Protein AF-A0A8T1MMH9-F1 (afdb_monomer_lite)

Organism: Clonorchis sinensis (NCBI:txid79923)

Foldseek 3Di:
DDDDDDDDDPPPPPPPPPDLPACPPVCLVPPCNLVAADDLVVLLSYDPVRLLSLLVVLLVQLAPVRDDLSSLNVLVSSLVSDDPPDDVVSLVSLVSSLVSLLVNLVVLVVCCVVCVVPDDDDDPPVSSVSSNVSSVCSLVCSCPVVVVVVSVVVD

Sequence (155 aa):
MHLRLHNGIVETASTDSTYHVPLSSDSLENPDLLDQPPTLRWIAHLSRSELFAVLELVASKCTKKRWKSSMAVWILSLMMALEPPLHPDVHHLLRTIARQCRKLKKVGFLFSTHLIIYMKELDSDKKSSEDDLFFGLCPILVARNFGQLDLLESA

Secondary structure (DSSP, 8-state):
------------------------HHHHH-TTGGGSPPPHHHHHT--HHHHHHHHHHHHHH-STTT--THHHHHHHHHHHH-PSSPPHHHHHHHHHHHHHHHHHHHHHHHHHHHHHTT---SS-HHHHHHHHHHHHHHHHHHHHHSS-THHHHT-

InterPro domains:
  IPR035426 Gemin2/Brr1 [PF04938] (35-148)

pLDDT: mean 77.71, std 21.61, range [28.83, 97.88]

Radius of gyration: 23.0 Å; chains: 1; bounding box: 75×64×41 Å

Structure (mmCIF, N/CA/C/O backbone):
data_AF-A0A8T1MMH9-F1
#
_entry.id   AF-A0A8T1MMH9-F1
#
loop_
_atom_site.group_PDB
_atom_site.id
_atom_site.type_symbol
_atom_site.label_atom_id
_atom_site.label_alt_id
_atom_site.label_comp_id
_atom_site.label_asym_id
_atom_site.label_entity_id
_atom_site.label_seq_id
_atom_site.pdbx_PDB_ins_code
_atom_site.Cartn_x
_atom_site.Cartn_y
_atom_site.Cartn_z
_atom_site.occupancy
_atom_site.B_iso_or_equiv
_atom_site.auth_seq_id
_atom_site.auth_comp_id
_atom_site.auth_asym_id
_atom_site.auth_atom_id
_atom_site.pdbx_PDB_model_num
ATOM 1 N N . MET A 1 1 ? 53.055 51.511 -11.027 1.00 35.53 1 MET A N 1
ATOM 2 C CA . MET A 1 1 ? 52.001 52.529 -10.852 1.00 35.53 1 MET A CA 1
ATOM 3 C C . MET A 1 1 ? 50.692 51.897 -11.288 1.00 35.53 1 MET A C 1
ATOM 5 O O . MET A 1 1 ? 50.652 51.289 -12.347 1.00 35.53 1 MET A O 1
ATOM 9 N N . HIS A 1 2 ? 49.710 51.921 -10.391 1.00 37.28 2 HIS A N 1
ATOM 10 C CA . HIS A 1 2 ? 48.359 51.379 -10.535 1.00 37.28 2 HIS A CA 1
ATOM 11 C C . HIS A 1 2 ? 47.709 51.707 -11.887 1.00 37.28 2 HIS A C 1
ATOM 13 O O . HIS A 1 2 ? 47.852 52.834 -12.345 1.00 37.28 2 HIS A O 1
ATOM 19 N N . LEU A 1 3 ? 46.896 50.786 -12.419 1.00 28.83 3 LEU A N 1
ATOM 20 C CA . LEU A 1 3 ? 45.454 51.010 -12.600 1.00 28.83 3 LEU A CA 1
ATOM 21 C C . LEU A 1 3 ? 44.725 49.681 -12.865 1.00 28.83 3 LEU A C 1
ATOM 23 O O . LEU A 1 3 ? 45.049 48.925 -13.775 1.00 28.83 3 LEU A O 1
ATOM 27 N N . ARG A 1 4 ? 43.749 49.414 -11.992 1.00 34.34 4 ARG A N 1
ATOM 28 C CA . ARG A 1 4 ? 42.728 48.371 -12.116 1.00 34.34 4 ARG A CA 1
ATOM 29 C C . ARG A 1 4 ? 41.809 48.711 -13.289 1.00 34.34 4 ARG A C 1
ATOM 31 O O . ARG A 1 4 ? 41.357 49.849 -13.369 1.00 34.34 4 ARG A O 1
ATOM 38 N N . LEU A 1 5 ? 41.413 47.705 -14.062 1.00 37.59 5 LEU A N 1
ATOM 39 C CA . LEU A 1 5 ? 40.108 47.679 -14.719 1.00 37.59 5 LEU A CA 1
ATOM 40 C C . LEU A 1 5 ? 39.419 46.372 -14.333 1.00 37.59 5 LEU A C 1
ATOM 42 O O . LEU A 1 5 ? 39.929 45.277 -14.550 1.00 37.59 5 LEU A O 1
ATOM 46 N N . HIS A 1 6 ? 38.301 46.542 -13.643 1.00 39.94 6 HIS A N 1
ATOM 47 C CA . HIS A 1 6 ? 37.465 45.509 -13.066 1.00 39.94 6 HIS A CA 1
ATOM 48 C C . HIS A 1 6 ? 36.359 45.223 -14.084 1.00 39.94 6 HIS A C 1
ATOM 50 O O . HIS A 1 6 ? 35.361 45.934 -14.106 1.00 39.94 6 HIS A O 1
ATOM 56 N N . ASN A 1 7 ? 36.539 44.217 -14.941 1.00 38.34 7 ASN A N 1
ATOM 57 C CA . ASN A 1 7 ? 35.447 43.710 -15.766 1.00 38.34 7 ASN A CA 1
ATOM 58 C C . ASN A 1 7 ? 34.914 42.439 -15.121 1.00 38.34 7 ASN A C 1
ATOM 60 O O . ASN A 1 7 ? 35.480 41.357 -15.256 1.00 38.34 7 ASN A O 1
ATOM 64 N N . GLY A 1 8 ? 33.826 42.618 -14.377 1.00 41.28 8 GLY A N 1
ATOM 65 C CA . GLY A 1 8 ? 32.949 41.528 -14.010 1.00 41.28 8 GLY A CA 1
ATOM 66 C C . GLY A 1 8 ? 32.199 41.053 -15.246 1.00 41.28 8 GLY A C 1
ATOM 67 O O . GLY A 1 8 ? 31.483 41.830 -15.866 1.00 41.28 8 GLY A O 1
ATOM 68 N N . ILE A 1 9 ? 32.344 39.772 -15.554 1.00 31.62 9 ILE A N 1
ATOM 69 C CA . ILE A 1 9 ? 31.265 38.948 -16.084 1.00 31.62 9 ILE A CA 1
ATOM 70 C C . ILE A 1 9 ? 31.343 37.661 -15.269 1.00 31.62 9 ILE A C 1
ATOM 72 O O . ILE A 1 9 ? 32.311 36.910 -15.351 1.00 31.62 9 ILE A O 1
ATOM 76 N N . VAL A 1 10 ? 30.353 37.478 -14.398 1.00 35.09 10 VAL A N 1
ATOM 77 C CA . VAL A 1 10 ? 30.079 36.200 -13.749 1.00 35.09 10 VAL A CA 1
ATOM 78 C C . VAL A 1 10 ? 29.604 35.282 -14.861 1.00 35.09 10 VAL A C 1
ATOM 80 O O . VAL A 1 10 ? 28.484 35.416 -15.350 1.00 35.09 10 VAL A O 1
ATOM 83 N N . GLU A 1 11 ? 30.482 34.397 -15.309 1.00 28.97 11 GLU A N 1
ATOM 84 C CA . GLU A 1 11 ? 30.109 33.316 -16.203 1.00 28.97 11 GLU A CA 1
ATOM 85 C C . GLU A 1 11 ? 29.322 32.306 -15.362 1.00 28.97 11 GLU A C 1
ATOM 87 O O . GLU A 1 11 ? 29.872 31.493 -14.619 1.00 28.97 11 GLU A O 1
ATOM 92 N N . THR A 1 12 ? 27.994 32.434 -15.391 1.00 35.19 12 THR A N 1
A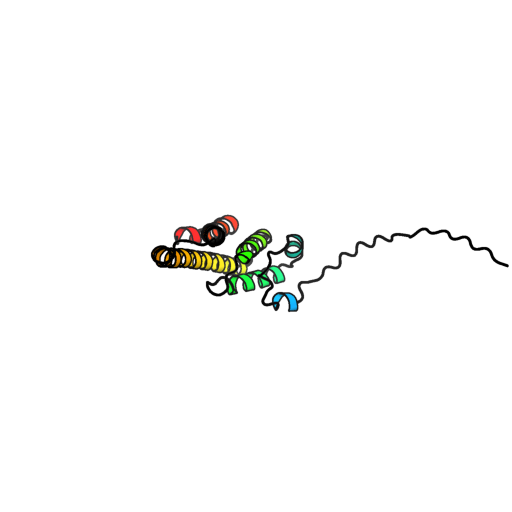TOM 93 C CA . THR A 1 12 ? 27.079 31.435 -14.846 1.00 35.19 12 THR A CA 1
ATOM 94 C C . THR A 1 12 ? 27.191 30.183 -15.704 1.00 35.19 12 THR A C 1
ATOM 96 O O . THR A 1 12 ? 26.431 29.994 -16.655 1.00 35.19 12 THR A O 1
ATOM 99 N N . ALA A 1 13 ? 28.159 29.330 -15.378 1.00 32.25 13 ALA A N 1
ATOM 100 C CA . ALA A 1 13 ? 28.181 27.955 -15.836 1.00 32.25 13 ALA A CA 1
ATOM 101 C C . ALA A 1 13 ? 26.970 27.243 -15.217 1.00 32.25 13 ALA A C 1
ATOM 103 O O . ALA A 1 13 ? 26.986 26.810 -14.067 1.00 32.25 13 ALA A O 1
ATOM 104 N N . SER A 1 14 ? 25.884 27.193 -15.986 1.00 42.47 14 SER A N 1
ATOM 105 C CA . SER A 1 14 ? 24.764 26.291 -15.761 1.00 42.47 14 SER A CA 1
ATOM 106 C C . SER A 1 14 ? 25.262 24.872 -16.024 1.00 42.47 14 SER A C 1
ATOM 108 O O . SER A 1 14 ? 25.227 24.372 -17.145 1.00 42.47 14 SER A O 1
ATOM 110 N N . THR A 1 15 ? 25.804 24.240 -14.989 1.00 37.88 15 THR A N 1
ATOM 111 C CA . THR A 1 15 ? 25.972 22.793 -14.938 1.00 37.88 15 THR A CA 1
ATOM 112 C C . THR A 1 15 ? 24.751 22.223 -14.231 1.00 37.88 15 THR A C 1
ATOM 114 O O . THR A 1 15 ? 24.705 22.081 -13.010 1.00 37.88 15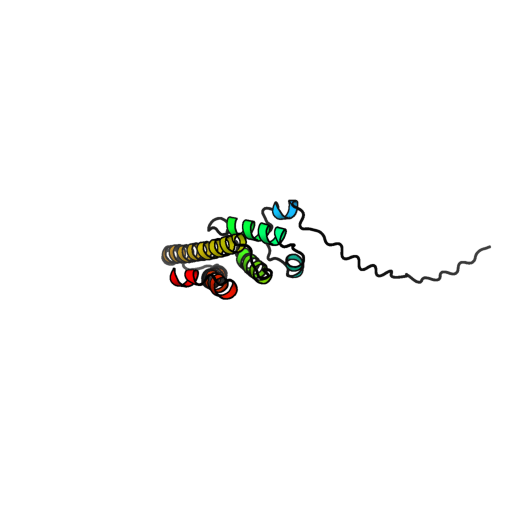 THR A O 1
ATOM 117 N N . ASP A 1 16 ? 23.724 21.925 -15.027 1.00 41.12 16 ASP A N 1
ATOM 118 C CA . ASP A 1 16 ? 22.637 21.022 -14.656 1.00 41.12 16 ASP A CA 1
ATOM 119 C C . ASP A 1 16 ? 23.221 19.616 -14.459 1.00 41.12 16 ASP A C 1
ATOM 121 O O . ASP A 1 16 ? 23.219 18.764 -15.342 1.00 41.12 16 ASP A O 1
ATOM 125 N N . SER A 1 17 ? 23.833 19.410 -13.297 1.00 35.88 17 SER A N 1
ATOM 126 C CA . SER A 1 17 ? 24.200 18.095 -12.799 1.00 35.88 17 SER A CA 1
ATOM 127 C C . SER A 1 17 ? 23.168 17.727 -11.749 1.00 35.88 17 SER A C 1
ATOM 129 O O . SER A 1 17 ? 23.387 17.878 -10.545 1.00 35.88 17 SER A O 1
ATOM 131 N N . THR A 1 18 ? 22.005 17.285 -12.223 1.00 42.62 18 THR A N 1
ATOM 132 C CA . THR A 1 18 ? 20.994 16.623 -11.400 1.00 42.62 18 THR A CA 1
ATOM 133 C C . THR A 1 18 ? 21.581 15.294 -10.923 1.00 42.62 18 THR A C 1
ATOM 135 O O . THR A 1 18 ? 21.417 14.250 -11.547 1.00 42.62 18 THR A O 1
ATOM 138 N N . TYR A 1 19 ? 22.340 15.344 -9.829 1.00 41.53 19 TYR A N 1
ATOM 139 C CA . TYR A 1 19 ? 22.790 14.152 -9.130 1.00 41.53 19 TYR A CA 1
ATOM 140 C C . TYR A 1 19 ? 21.546 13.418 -8.624 1.00 41.53 19 TYR A C 1
ATOM 142 O O . TYR A 1 19 ? 20.839 13.898 -7.736 1.00 41.53 19 TYR A O 1
ATOM 150 N N . HIS A 1 20 ? 21.260 12.266 -9.232 1.00 52.31 20 HIS A N 1
ATOM 151 C CA . HIS A 1 20 ? 20.405 11.243 -8.642 1.00 52.31 20 HIS A CA 1
ATOM 152 C C . HIS A 1 20 ? 21.011 10.921 -7.276 1.00 52.31 20 HIS A C 1
ATOM 154 O O . HIS A 1 20 ? 22.170 10.518 -7.199 1.00 52.31 20 HIS A O 1
ATOM 160 N N . VAL A 1 21 ? 20.278 11.203 -6.201 1.00 56.16 21 VAL A N 1
ATOM 161 C CA . VAL A 1 21 ? 20.598 10.665 -4.880 1.00 56.16 21 VAL A CA 1
ATOM 162 C C . VAL A 1 21 ? 19.762 9.395 -4.788 1.00 56.16 21 VAL A C 1
ATOM 164 O O . VAL A 1 21 ? 18.540 9.516 -4.653 1.00 56.16 21 VAL A O 1
ATOM 167 N N . PRO A 1 22 ? 20.369 8.201 -4.927 1.00 58.53 22 PRO A N 1
ATOM 168 C CA . PRO A 1 22 ? 19.662 6.948 -4.719 1.00 58.53 22 PRO A CA 1
ATOM 169 C C . PRO A 1 22 ? 19.011 6.963 -3.344 1.00 58.53 22 PRO A C 1
ATOM 171 O O . PRO A 1 22 ? 19.507 7.634 -2.429 1.00 58.53 22 PRO A O 1
ATOM 174 N N . LEU A 1 23 ? 17.917 6.226 -3.174 1.00 64.56 23 LEU A N 1
ATOM 175 C CA . LEU A 1 23 ? 17.364 6.018 -1.851 1.00 64.56 23 LEU A CA 1
ATOM 176 C C . LEU A 1 23 ? 18.433 5.283 -1.034 1.00 64.56 23 LEU A C 1
ATOM 178 O O . LEU A 1 23 ? 18.630 4.081 -1.196 1.00 64.56 23 LEU A O 1
ATOM 182 N N . SER A 1 24 ? 19.171 6.016 -0.193 1.00 63.12 24 SER A N 1
ATOM 183 C CA . SER A 1 24 ? 20.130 5.386 0.713 1.00 63.12 24 SER A CA 1
ATOM 184 C C . SER A 1 24 ? 19.362 4.374 1.554 1.00 63.12 24 SER A C 1
ATOM 186 O O . SER A 1 24 ? 18.242 4.669 1.987 1.00 63.12 24 SER A O 1
ATOM 188 N N . SER A 1 25 ? 19.955 3.210 1.814 1.00 58.84 25 SER A N 1
ATOM 189 C CA . SER A 1 25 ? 19.395 2.209 2.727 1.00 58.84 25 SER A CA 1
ATOM 190 C C . SER A 1 25 ? 18.941 2.849 4.049 1.00 58.84 25 SER A C 1
ATOM 192 O O . SER A 1 25 ? 17.864 2.530 4.549 1.00 58.84 25 SER A O 1
ATOM 194 N N . ASP A 1 26 ? 19.668 3.871 4.518 1.00 60.25 26 ASP A N 1
ATOM 195 C CA . ASP A 1 26 ? 19.352 4.664 5.715 1.00 60.25 26 ASP A CA 1
ATOM 196 C C . ASP A 1 26 ? 17.966 5.340 5.668 1.00 60.25 26 ASP A C 1
ATOM 198 O O . ASP A 1 26 ? 17.319 5.544 6.694 1.00 60.25 26 ASP A O 1
ATOM 202 N N . SER A 1 27 ? 17.482 5.705 4.476 1.00 68.94 27 SER A N 1
ATOM 203 C CA . SER A 1 27 ? 16.165 6.332 4.297 1.00 68.94 27 SER A CA 1
ATOM 204 C C . SER A 1 27 ? 15.023 5.328 4.421 1.00 68.94 27 SER A C 1
ATOM 206 O O . SER A 1 27 ? 13.945 5.694 4.885 1.00 68.94 27 SER A O 1
ATOM 208 N N . LEU A 1 28 ? 15.249 4.069 4.032 1.00 66.19 28 LEU A N 1
ATOM 209 C CA . LEU A 1 28 ? 14.283 2.983 4.221 1.00 66.19 28 LEU A CA 1
ATOM 210 C C . LEU A 1 28 ? 14.263 2.501 5.682 1.00 66.19 28 LEU A C 1
ATOM 212 O O . LEU A 1 28 ? 13.229 2.055 6.178 1.00 66.19 28 LEU A O 1
ATOM 216 N N . GLU A 1 29 ? 15.393 2.635 6.379 1.00 66.75 29 GLU A N 1
ATOM 217 C CA . GLU A 1 29 ? 15.518 2.372 7.815 1.00 66.75 29 GLU A CA 1
ATOM 218 C C . GLU A 1 29 ? 14.920 3.481 8.690 1.00 66.75 29 GLU A C 1
ATOM 220 O O . GLU A 1 29 ? 14.671 3.255 9.877 1.00 66.75 29 GLU A O 1
ATOM 225 N N . ASN A 1 30 ? 14.626 4.656 8.117 1.00 77.88 30 ASN A N 1
ATOM 226 C CA . ASN A 1 30 ? 13.980 5.740 8.843 1.00 77.88 30 ASN A CA 1
ATOM 227 C C . ASN A 1 30 ? 12.579 5.297 9.325 1.00 77.88 30 ASN A C 1
ATOM 229 O O . ASN A 1 30 ? 11.668 5.114 8.506 1.00 77.88 30 ASN A O 1
ATOM 233 N N . PRO A 1 31 ? 12.361 5.160 10.648 1.00 70.75 31 PRO A N 1
ATOM 234 C CA . PRO A 1 31 ? 11.102 4.660 11.199 1.00 70.75 31 PRO A CA 1
ATOM 235 C C . PRO A 1 31 ? 9.900 5.560 10.884 1.00 70.75 31 PRO A C 1
ATOM 237 O O . PRO A 1 31 ? 8.760 5.081 10.947 1.00 70.75 31 PRO A O 1
ATOM 240 N N . ASP A 1 32 ? 10.168 6.814 10.519 1.00 84.44 32 ASP A N 1
ATOM 241 C CA . ASP A 1 32 ? 9.189 7.875 10.317 1.00 84.44 32 ASP A CA 1
ATOM 242 C C . ASP A 1 32 ? 9.039 8.268 8.837 1.00 84.44 32 ASP A C 1
ATOM 244 O O . ASP A 1 32 ? 8.368 9.249 8.523 1.00 84.44 32 ASP A O 1
ATOM 248 N N . LEU A 1 33 ? 9.604 7.494 7.896 1.00 88.94 33 LEU A N 1
ATOM 249 C CA . LEU A 1 33 ? 9.468 7.757 6.452 1.00 88.94 33 LEU A CA 1
ATOM 250 C C . LEU A 1 33 ? 8.000 7.949 6.030 1.00 88.94 33 LEU A C 1
ATOM 252 O O . LEU A 1 33 ? 7.686 8.791 5.194 1.00 88.94 33 LEU A O 1
ATOM 256 N N . LEU A 1 34 ? 7.091 7.180 6.634 1.00 92.12 34 LEU A N 1
ATOM 257 C CA . LEU A 1 34 ? 5.669 7.193 6.293 1.00 92.12 34 LEU A CA 1
ATOM 258 C C . LEU A 1 34 ? 4.876 8.317 6.977 1.00 92.12 34 LEU A C 1
ATOM 260 O O . LEU A 1 34 ? 3.659 8.387 6.799 1.00 92.12 34 LEU A O 1
ATOM 264 N N . ASP A 1 35 ? 5.513 9.185 7.759 1.00 90.88 35 ASP A N 1
ATOM 265 C CA . ASP A 1 35 ? 4.829 10.192 8.585 1.00 90.88 35 ASP A CA 1
ATOM 266 C C . ASP A 1 35 ? 4.410 11.411 7.773 1.00 90.88 35 ASP A C 1
ATOM 268 O O . ASP A 1 35 ? 3.435 12.085 8.109 1.00 90.88 35 ASP A O 1
ATOM 272 N N . GLN A 1 36 ? 5.105 11.651 6.664 1.00 89.94 36 GLN A N 1
ATOM 273 C CA . GLN A 1 36 ? 4.798 12.705 5.710 1.00 89.94 36 GLN A CA 1
ATOM 274 C C . GLN A 1 36 ? 4.467 12.099 4.348 1.00 89.94 36 GLN A C 1
ATOM 276 O O . GLN A 1 36 ? 5.037 11.070 3.992 1.00 89.94 36 GLN A O 1
ATOM 281 N N . PRO A 1 37 ? 3.530 12.687 3.586 1.00 89.62 37 PRO A N 1
ATOM 282 C CA . PRO A 1 37 ? 3.218 12.203 2.249 1.00 89.62 37 PRO A CA 1
ATOM 283 C C . PRO A 1 37 ? 4.442 12.330 1.327 1.00 89.62 37 PRO A C 1
ATOM 285 O O . PRO A 1 37 ? 5.204 13.295 1.446 1.00 89.62 37 PRO A O 1
ATOM 288 N N . PRO A 1 38 ? 4.626 11.397 0.379 1.00 92.38 38 PRO A N 1
ATOM 289 C CA . PRO A 1 38 ? 5.717 11.493 -0.572 1.00 92.38 38 PRO A CA 1
ATOM 290 C C . PRO A 1 38 ? 5.476 12.637 -1.556 1.00 92.38 38 PRO A C 1
ATOM 292 O O . PRO A 1 38 ? 4.339 12.957 -1.908 1.00 92.38 38 PRO A O 1
ATOM 295 N N . THR A 1 39 ? 6.559 13.210 -2.075 1.00 90.06 39 THR A N 1
ATOM 296 C CA . THR A 1 39 ? 6.466 14.096 -3.240 1.00 90.06 39 THR A CA 1
ATOM 297 C C . THR A 1 39 ? 6.490 13.275 -4.527 1.00 90.06 39 THR A C 1
ATOM 299 O O . THR A 1 39 ? 7.166 12.247 -4.605 1.00 90.06 39 THR A O 1
ATOM 302 N N . LEU A 1 40 ? 5.813 13.759 -5.574 1.00 86.12 40 LEU A N 1
ATOM 303 C CA . LEU A 1 40 ? 5.874 13.130 -6.901 1.00 86.12 40 LEU A CA 1
ATOM 304 C C . LEU A 1 40 ? 7.306 13.066 -7.432 1.00 86.12 40 LEU A C 1
ATOM 306 O O . LEU A 1 40 ? 7.693 12.062 -8.019 1.00 86.12 40 LEU A O 1
ATOM 310 N N . ARG A 1 41 ? 8.107 14.113 -7.177 1.00 88.19 41 ARG A N 1
ATOM 311 C CA . ARG A 1 41 ? 9.526 14.130 -7.543 1.00 88.19 41 ARG A CA 1
ATOM 312 C C . ARG A 1 41 ? 10.247 12.941 -6.922 1.00 88.19 41 ARG A C 1
ATOM 314 O O . ARG A 1 41 ? 10.937 12.237 -7.638 1.00 88.19 41 ARG A O 1
ATOM 321 N N . TRP A 1 42 ? 10.078 12.706 -5.625 1.00 88.94 42 TRP A N 1
ATOM 322 C CA . TRP A 1 42 ? 10.752 11.606 -4.941 1.00 88.94 42 TRP A CA 1
ATOM 323 C C . TRP A 1 42 ? 10.314 10.239 -5.484 1.00 88.94 42 TRP A C 1
ATOM 325 O O . TRP A 1 42 ? 11.164 9.433 -5.843 1.00 88.94 42 TRP A O 1
ATOM 335 N N . ILE A 1 43 ? 9.004 10.020 -5.653 1.00 91.62 43 ILE A N 1
ATOM 336 C CA . ILE A 1 43 ? 8.457 8.765 -6.200 1.00 91.62 43 ILE A CA 1
ATOM 337 C C . ILE A 1 43 ? 8.985 8.490 -7.612 1.00 91.62 43 ILE A C 1
ATOM 339 O O . ILE A 1 43 ? 9.381 7.368 -7.905 1.00 91.62 43 ILE A O 1
ATOM 343 N N . ALA A 1 44 ? 9.039 9.513 -8.469 1.00 88.69 44 ALA A N 1
ATOM 344 C CA . ALA A 1 44 ? 9.491 9.385 -9.854 1.00 88.69 44 ALA A CA 1
ATOM 345 C C . ALA A 1 44 ? 10.982 9.032 -9.998 1.00 88.69 44 ALA A C 1
ATOM 347 O O . ALA A 1 44 ? 11.397 8.605 -11.070 1.00 88.69 44 ALA A O 1
ATOM 348 N N . HIS A 1 45 ? 11.791 9.225 -8.951 1.00 89.56 45 HIS A N 1
ATOM 349 C CA . HIS A 1 45 ? 13.218 8.881 -8.970 1.00 89.56 45 HIS A CA 1
ATOM 350 C C . HIS A 1 45 ? 13.514 7.491 -8.396 1.00 89.56 45 HIS A C 1
ATOM 352 O O . HIS A 1 45 ? 14.665 7.054 -8.471 1.00 89.56 45 HIS A O 1
ATOM 358 N N . LEU A 1 46 ? 12.511 6.799 -7.842 1.00 89.81 46 LEU A N 1
ATOM 359 C CA . LEU A 1 46 ? 12.693 5.451 -7.319 1.00 89.81 46 LEU A CA 1
ATOM 360 C C . LEU A 1 46 ? 12.908 4.450 -8.454 1.00 89.81 46 LEU A C 1
ATOM 362 O O . LEU A 1 46 ? 12.121 4.350 -9.395 1.00 89.81 46 LEU A O 1
ATOM 366 N N . SER A 1 47 ? 13.941 3.634 -8.310 1.00 91.38 47 SER A N 1
ATOM 367 C CA . SER A 1 47 ? 14.092 2.395 -9.059 1.00 91.38 47 SER A CA 1
ATOM 368 C C . SER A 1 47 ? 12.987 1.398 -8.701 1.00 91.38 47 SER A C 1
ATOM 370 O O . SER A 1 47 ? 12.343 1.471 -7.652 1.00 91.38 47 SER A O 1
ATOM 372 N N . ARG A 1 48 ? 12.810 0.381 -9.549 1.00 90.44 48 ARG A N 1
ATOM 373 C CA . ARG A 1 48 ? 11.841 -0.697 -9.306 1.00 90.44 48 ARG A CA 1
ATOM 374 C C . ARG A 1 48 ? 12.086 -1.431 -7.979 1.00 90.44 48 ARG A C 1
ATOM 376 O O . ARG A 1 48 ? 11.122 -1.790 -7.308 1.00 90.44 48 ARG A O 1
ATOM 383 N N . SER A 1 49 ? 13.346 -1.655 -7.600 1.00 90.88 49 SER A N 1
ATOM 384 C CA . SER A 1 49 ? 13.710 -2.306 -6.333 1.00 90.88 49 SER A CA 1
ATOM 385 C C . SER A 1 49 ? 13.396 -1.436 -5.121 1.00 90.88 49 SER A C 1
ATOM 387 O O . SER A 1 49 ? 12.876 -1.942 -4.132 1.00 90.88 49 SER A O 1
ATOM 389 N N . GLU A 1 50 ? 13.654 -0.130 -5.202 1.00 92.69 50 GLU A N 1
ATOM 390 C CA . GLU A 1 50 ? 13.313 0.802 -4.121 1.00 92.69 50 GLU A CA 1
ATOM 391 C C . GLU A 1 50 ? 11.793 0.934 -3.988 1.00 92.69 50 GLU A C 1
ATOM 393 O O . GLU A 1 50 ? 11.260 0.869 -2.884 1.00 92.69 50 GLU A O 1
ATOM 398 N N . LEU A 1 51 ? 11.073 1.024 -5.111 1.00 93.31 51 LEU A N 1
ATOM 399 C CA . LEU A 1 51 ? 9.612 1.050 -5.131 1.00 93.31 51 LEU A CA 1
ATOM 400 C C . LEU A 1 51 ? 9.016 -0.206 -4.479 1.00 93.31 51 LEU A C 1
ATOM 402 O O . LEU A 1 51 ? 8.074 -0.107 -3.692 1.00 93.31 51 LEU A O 1
ATOM 406 N N . PHE A 1 52 ? 9.588 -1.378 -4.769 1.00 94.12 52 PHE A N 1
ATOM 407 C CA . PHE A 1 52 ? 9.210 -2.637 -4.131 1.00 94.12 52 PHE A CA 1
ATOM 408 C C . PHE A 1 52 ? 9.463 -2.609 -2.618 1.00 94.12 52 PHE A C 1
ATOM 410 O O . PHE A 1 52 ? 8.545 -2.889 -1.850 1.00 94.12 52 PHE A O 1
ATOM 417 N N . ALA A 1 53 ? 10.652 -2.189 -2.183 1.00 93.75 53 ALA A N 1
ATOM 418 C CA . ALA A 1 53 ? 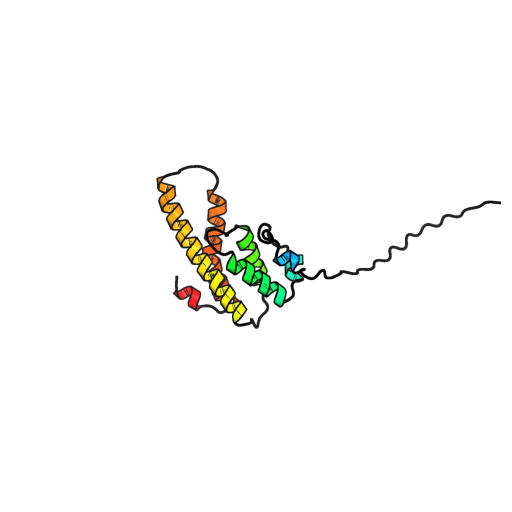11.013 -2.129 -0.768 1.00 93.75 53 ALA A CA 1
ATOM 419 C C . ALA A 1 53 ? 10.116 -1.162 0.031 1.00 93.75 53 ALA A C 1
ATOM 421 O O . ALA A 1 53 ? 9.691 -1.456 1.151 1.00 93.75 53 ALA A O 1
ATOM 422 N N . VAL A 1 54 ? 9.753 -0.019 -0.559 1.00 94.81 54 VAL A N 1
ATOM 423 C CA . VAL A 1 54 ? 8.805 0.925 0.053 1.00 94.81 54 VAL A CA 1
ATOM 424 C C . VAL A 1 54 ? 7.397 0.320 0.105 1.00 94.81 54 VAL A C 1
ATOM 426 O O . VAL A 1 54 ? 6.694 0.483 1.105 1.00 94.81 54 VAL A O 1
ATOM 429 N N . LEU A 1 55 ? 6.977 -0.422 -0.924 1.00 95.81 55 LEU A N 1
ATOM 430 C CA . LEU A 1 55 ? 5.692 -1.123 -0.925 1.00 95.81 55 LEU A CA 1
ATOM 431 C C . LEU A 1 55 ? 5.633 -2.216 0.157 1.00 95.81 55 LEU A C 1
ATOM 433 O O . LEU A 1 55 ? 4.613 -2.337 0.841 1.00 95.81 55 LEU A O 1
ATOM 437 N N . GLU A 1 56 ? 6.718 -2.963 0.367 1.00 95.75 56 GLU A N 1
ATOM 438 C CA . GLU A 1 56 ? 6.861 -3.923 1.470 1.00 95.75 56 GLU A CA 1
ATOM 439 C C . GLU A 1 56 ? 6.768 -3.237 2.834 1.00 95.75 56 GLU A C 1
ATOM 441 O O . GLU A 1 56 ? 6.010 -3.675 3.709 1.00 95.75 56 GLU A O 1
ATOM 446 N N . LEU A 1 57 ? 7.481 -2.120 3.006 1.00 94.69 57 LEU A N 1
ATOM 447 C CA . LEU A 1 57 ? 7.427 -1.325 4.227 1.00 94.69 57 LEU A CA 1
ATOM 448 C C . LEU A 1 57 ? 5.989 -0.879 4.515 1.00 94.69 57 LEU A C 1
ATOM 450 O O . LEU A 1 57 ? 5.479 -1.115 5.613 1.00 94.69 57 LEU A O 1
ATOM 454 N N . VAL A 1 58 ? 5.303 -0.301 3.530 1.00 95.06 58 VAL A N 1
ATOM 455 C CA . VAL A 1 58 ? 3.906 0.133 3.654 1.00 95.06 58 VAL A CA 1
ATOM 456 C C . VAL A 1 58 ? 2.983 -1.040 3.989 1.00 95.06 58 VAL A C 1
ATOM 458 O O . VAL A 1 58 ? 2.163 -0.924 4.905 1.00 95.06 58 VAL A O 1
ATOM 461 N N . ALA A 1 59 ? 3.139 -2.190 3.327 1.00 95.50 59 ALA A N 1
ATOM 462 C CA . ALA A 1 59 ? 2.365 -3.392 3.627 1.00 95.50 59 ALA A CA 1
ATOM 463 C C . ALA A 1 59 ? 2.570 -3.858 5.080 1.00 95.50 59 ALA A C 1
ATOM 465 O O . ALA A 1 59 ? 1.593 -4.170 5.765 1.00 95.50 59 ALA A O 1
ATOM 466 N N . SER A 1 60 ? 3.808 -3.823 5.588 1.00 94.50 60 SER A N 1
ATOM 467 C CA . SER A 1 60 ? 4.135 -4.204 6.971 1.00 94.50 60 SER A CA 1
ATOM 468 C C . SER A 1 60 ? 3.507 -3.274 8.020 1.00 94.50 60 SER A C 1
ATOM 470 O O . SER A 1 60 ? 3.156 -3.706 9.121 1.00 94.50 60 SER A O 1
ATOM 472 N N . LYS A 1 61 ? 3.339 -1.986 7.690 1.00 94.25 61 LYS A N 1
ATOM 473 C CA . LYS A 1 61 ? 2.758 -0.976 8.587 1.00 94.25 61 LYS A CA 1
ATOM 474 C C . LYS A 1 61 ? 1.244 -0.837 8.429 1.00 94.25 61 LYS A C 1
ATOM 476 O O . LYS A 1 61 ? 0.623 -0.197 9.276 1.00 94.25 61 LYS A O 1
ATOM 481 N N . CYS A 1 62 ? 0.635 -1.461 7.417 1.00 94.25 62 CYS A N 1
ATOM 482 C CA . CYS A 1 62 ? -0.809 -1.440 7.166 1.00 94.25 62 CYS A CA 1
ATOM 483 C C . CYS A 1 62 ? -1.560 -2.306 8.196 1.00 94.25 62 CYS A C 1
ATOM 485 O O . CYS A 1 62 ? -2.095 -3.374 7.909 1.00 94.25 62 CYS A O 1
ATOM 487 N N . THR A 1 63 ? -1.547 -1.866 9.452 1.00 93.50 63 THR A N 1
ATOM 488 C CA . THR A 1 63 ? -2.158 -2.538 10.600 1.00 93.50 63 THR A CA 1
ATOM 489 C C . THR A 1 63 ? -2.752 -1.498 11.535 1.00 93.50 63 THR A C 1
ATOM 491 O O . THR A 1 63 ? -2.302 -0.355 11.569 1.00 93.50 63 THR A O 1
ATOM 494 N N . LYS A 1 64 ? -3.718 -1.896 12.368 1.00 89.38 64 LYS A N 1
ATOM 495 C CA . LYS A 1 64 ? -4.426 -0.957 13.253 1.00 89.38 64 LYS A CA 1
ATOM 496 C C . LYS A 1 64 ? -3.482 -0.134 14.136 1.00 89.38 64 LYS A C 1
ATOM 498 O O . LYS A 1 64 ? -3.717 1.040 14.367 1.00 89.38 64 LYS A O 1
ATOM 503 N N . LYS A 1 65 ? -2.417 -0.763 14.640 1.00 90.19 65 LYS A N 1
ATOM 504 C CA . LYS A 1 65 ? -1.475 -0.136 15.580 1.00 90.19 65 LYS A CA 1
ATOM 505 C C . LYS A 1 65 ? -0.478 0.811 14.911 1.00 90.19 65 LYS A C 1
ATOM 507 O O . LYS A 1 65 ? 0.189 1.561 15.613 1.00 90.19 65 LYS A O 1
ATOM 512 N N . ARG A 1 66 ? -0.290 0.706 13.594 1.00 92.19 66 ARG A N 1
ATOM 513 C CA . ARG A 1 66 ? 0.781 1.403 12.864 1.00 92.19 66 ARG A CA 1
ATOM 514 C C . ARG A 1 66 ? 0.263 2.273 11.722 1.00 92.19 66 ARG A C 1
ATOM 516 O O . ARG A 1 66 ? 1.065 2.995 11.143 1.00 92.19 66 ARG A O 1
ATOM 523 N N . TRP A 1 67 ? -1.038 2.216 11.433 1.00 92.88 67 TRP A N 1
ATOM 524 C CA . TRP A 1 67 ? -1.679 3.050 10.427 1.00 92.88 67 TRP A CA 1
ATOM 525 C C . TRP A 1 67 ? -1.519 4.537 10.756 1.00 92.88 67 TRP A C 1
ATOM 527 O O . TRP A 1 67 ? -1.737 4.960 11.893 1.00 92.88 67 TRP A O 1
ATOM 537 N N . LYS A 1 68 ? -1.169 5.320 9.736 1.00 91.69 68 LYS A N 1
ATOM 538 C CA . LYS A 1 68 ? -1.133 6.786 9.742 1.00 91.69 68 LYS A CA 1
ATOM 539 C C . LYS A 1 68 ? -1.856 7.254 8.479 1.00 91.69 68 LYS A C 1
ATOM 541 O O . LYS A 1 68 ? -1.644 6.657 7.430 1.00 91.69 68 LYS A O 1
ATOM 546 N N . SER A 1 69 ? -2.662 8.314 8.532 1.00 91.25 69 SER A N 1
ATOM 547 C CA . SER A 1 69 ? -3.448 8.748 7.357 1.00 91.25 69 SER A CA 1
ATOM 548 C C . SER A 1 69 ? -2.579 9.147 6.150 1.00 91.25 69 SER A C 1
ATOM 550 O O . SER A 1 69 ? -2.980 8.977 5.003 1.00 91.25 69 SER A O 1
ATOM 552 N N . SER A 1 70 ? -1.333 9.582 6.376 1.00 93.12 70 SER A N 1
ATOM 553 C CA . SER A 1 70 ? -0.325 9.784 5.319 1.00 93.12 70 SER A CA 1
ATOM 554 C C . SER A 1 70 ? -0.065 8.520 4.487 1.00 93.12 70 SER A C 1
ATOM 556 O O . SER A 1 70 ? 0.268 8.621 3.306 1.00 93.12 70 SER A O 1
ATOM 558 N N . MET A 1 71 ? -0.263 7.324 5.057 1.00 94.94 71 MET A N 1
ATOM 559 C CA . MET A 1 71 ? -0.091 6.050 4.355 1.00 94.94 71 MET A CA 1
ATOM 560 C C . MET A 1 71 ? -1.062 5.882 3.188 1.00 94.94 71 MET A C 1
ATOM 562 O O . MET A 1 71 ? -0.701 5.231 2.212 1.00 94.94 71 MET A O 1
ATOM 566 N N . ALA A 1 72 ? -2.260 6.472 3.239 1.00 95.56 72 ALA A N 1
ATOM 567 C CA . ALA A 1 72 ? -3.178 6.452 2.101 1.00 95.56 72 ALA A CA 1
ATOM 568 C C . ALA A 1 72 ? -2.540 7.126 0.873 1.00 95.56 72 ALA A C 1
ATOM 570 O O . ALA A 1 72 ? -2.560 6.571 -0.227 1.00 95.56 72 ALA A O 1
ATOM 571 N N . VAL A 1 73 ? -1.889 8.277 1.078 1.00 95.06 73 VAL A N 1
ATOM 572 C CA . VAL A 1 73 ? -1.181 9.018 0.022 1.00 95.06 73 VAL A CA 1
ATOM 573 C C . VAL A 1 73 ? 0.034 8.238 -0.476 1.00 95.06 73 VAL A C 1
ATOM 575 O O . VAL A 1 73 ? 0.257 8.171 -1.684 1.00 95.06 73 VAL A O 1
ATOM 578 N N . TRP A 1 74 ? 0.779 7.592 0.426 1.00 96.31 74 TRP A N 1
ATOM 579 C CA . TRP A 1 74 ? 1.862 6.679 0.053 1.00 96.31 74 TRP A CA 1
ATOM 580 C C . TRP A 1 74 ? 1.371 5.550 -0.847 1.00 96.31 74 TRP A C 1
ATOM 582 O O . TRP A 1 74 ? 1.896 5.373 -1.941 1.00 96.31 74 TRP A O 1
ATOM 592 N N . ILE A 1 75 ? 0.335 4.820 -0.431 1.00 96.81 75 ILE A N 1
ATOM 593 C CA . ILE A 1 75 ? -0.207 3.689 -1.191 1.00 96.81 75 ILE A CA 1
ATOM 594 C C . ILE A 1 75 ? -0.679 4.146 -2.576 1.00 96.81 75 ILE A C 1
ATOM 596 O O . ILE A 1 75 ? -0.348 3.503 -3.568 1.00 96.81 75 ILE A O 1
ATOM 600 N N . LEU A 1 76 ? -1.407 5.264 -2.667 1.00 96.25 76 LEU A N 1
ATOM 601 C CA . LEU A 1 76 ? -1.851 5.821 -3.951 1.00 96.25 76 LEU A CA 1
ATOM 602 C C . LEU A 1 76 ? -0.673 6.208 -4.848 1.00 96.25 76 LEU A C 1
ATOM 604 O O . LEU A 1 76 ? -0.657 5.839 -6.018 1.00 96.25 76 LEU A O 1
ATOM 608 N N . SER A 1 77 ? 0.325 6.900 -4.300 1.00 95.81 77 SER A N 1
ATOM 609 C CA . SER A 1 77 ? 1.495 7.345 -5.065 1.00 95.81 77 SER A CA 1
ATOM 610 C C . SER A 1 77 ? 2.315 6.165 -5.584 1.00 95.81 77 SER A C 1
ATOM 612 O O . SER A 1 77 ? 2.723 6.163 -6.741 1.00 95.81 77 SER A O 1
ATOM 614 N N . LEU A 1 78 ? 2.498 5.131 -4.757 1.00 95.69 78 LEU A N 1
ATOM 615 C CA . LEU A 1 78 ? 3.173 3.899 -5.158 1.00 95.69 78 LEU A CA 1
ATOM 616 C C . LEU A 1 78 ? 2.384 3.172 -6.248 1.00 95.69 78 LEU A C 1
ATOM 618 O O . LEU A 1 78 ? 2.972 2.797 -7.252 1.00 95.69 78 LEU A O 1
ATOM 622 N N . MET A 1 79 ? 1.060 3.024 -6.103 1.00 95.50 79 MET A N 1
ATOM 623 C CA . MET A 1 79 ? 0.218 2.400 -7.134 1.00 95.50 79 MET A CA 1
ATOM 624 C C . MET A 1 79 ? 0.302 3.133 -8.478 1.00 95.50 79 MET A C 1
ATOM 626 O O . MET A 1 79 ? 0.317 2.477 -9.512 1.00 95.50 79 MET A O 1
ATOM 630 N N . MET A 1 80 ? 0.395 4.465 -8.470 1.00 94.06 80 MET A N 1
ATOM 631 C CA . MET A 1 80 ? 0.565 5.263 -9.690 1.00 94.06 80 MET A CA 1
ATOM 632 C C . MET A 1 80 ? 1.941 5.090 -10.345 1.00 94.06 80 MET A C 1
ATOM 634 O O . MET A 1 80 ? 2.057 5.261 -11.553 1.00 94.06 80 MET A O 1
ATOM 638 N N . ALA A 1 81 ? 2.969 4.758 -9.564 1.00 94.69 81 ALA A N 1
ATOM 639 C CA . ALA A 1 81 ? 4.329 4.536 -10.052 1.00 94.69 81 ALA A CA 1
ATOM 640 C C . ALA A 1 81 ? 4.589 3.092 -10.517 1.00 94.69 81 ALA A C 1
ATOM 642 O O . ALA A 1 81 ? 5.660 2.792 -11.041 1.00 94.69 81 ALA A O 1
ATOM 643 N N . LEU A 1 82 ? 3.638 2.175 -10.311 1.00 94.06 82 LEU A N 1
ATOM 644 C CA . LEU A 1 82 ? 3.765 0.785 -10.736 1.00 94.06 82 LEU A CA 1
ATOM 645 C C . LEU A 1 82 ? 3.495 0.646 -12.240 1.00 94.06 82 LEU A C 1
ATOM 647 O O . LEU A 1 82 ? 2.357 0.745 -12.694 1.00 94.06 82 LEU A O 1
ATOM 651 N N . GLU A 1 83 ? 4.541 0.334 -13.003 1.00 88.44 83 GLU A N 1
ATOM 652 C CA . GLU A 1 83 ? 4.449 0.090 -14.445 1.00 88.44 83 GLU A CA 1
ATOM 653 C C . GLU A 1 83 ? 4.270 -1.407 -14.764 1.00 88.44 83 GLU A C 1
ATOM 655 O O . GLU A 1 83 ? 5.064 -2.234 -14.301 1.00 88.44 83 GLU A O 1
ATOM 660 N N . PRO A 1 84 ? 3.266 -1.797 -15.572 1.00 87.06 84 PRO A N 1
ATOM 661 C CA . PRO A 1 84 ? 3.113 -3.177 -16.022 1.00 87.06 84 PRO A CA 1
ATOM 662 C C . PRO A 1 84 ? 4.217 -3.584 -17.027 1.00 87.06 84 PRO A C 1
ATOM 664 O O . PRO A 1 84 ? 4.716 -2.737 -17.767 1.00 87.06 84 PRO A O 1
ATOM 667 N N . PRO A 1 85 ? 4.568 -4.882 -17.135 1.00 90.81 85 PRO A N 1
ATOM 668 C CA . PRO A 1 85 ? 4.043 -6.005 -16.360 1.00 90.81 85 PRO A CA 1
ATOM 669 C C . PRO A 1 85 ? 4.629 -6.057 -14.941 1.00 90.81 85 PRO A C 1
ATOM 671 O O . PRO A 1 85 ? 5.828 -5.863 -14.736 1.00 90.81 85 PRO A O 1
ATOM 674 N N . LEU A 1 86 ? 3.775 -6.360 -13.961 1.00 92.25 86 LEU A N 1
ATOM 675 C CA . LEU A 1 86 ? 4.171 -6.434 -12.556 1.00 92.25 86 LEU A CA 1
ATOM 676 C C . LEU A 1 86 ? 4.707 -7.816 -12.184 1.00 92.25 86 LEU A C 1
ATOM 678 O O . LEU A 1 86 ? 4.233 -8.844 -12.666 1.00 92.25 86 LEU A O 1
ATOM 682 N N . HIS A 1 87 ? 5.667 -7.830 -11.260 1.00 93.38 87 HIS A N 1
ATOM 683 C CA . HIS A 1 87 ? 6.140 -9.066 -10.645 1.00 93.38 87 HIS A CA 1
ATOM 684 C C . HIS A 1 87 ? 5.035 -9.683 -9.758 1.00 93.38 87 HIS A C 1
ATOM 686 O O . HIS A 1 87 ? 4.302 -8.929 -9.105 1.00 93.38 87 HIS A O 1
ATOM 692 N N . PRO A 1 88 ? 4.919 -11.023 -9.660 1.00 94.62 88 PRO A N 1
ATOM 693 C CA . PRO A 1 88 ? 3.948 -11.676 -8.777 1.00 94.62 88 PRO A CA 1
ATOM 694 C C . PRO A 1 88 ? 3.997 -11.191 -7.321 1.00 94.62 88 PRO A C 1
ATOM 696 O O . PRO A 1 88 ? 2.953 -11.051 -6.682 1.00 94.62 88 PRO A O 1
ATOM 699 N N . ASP A 1 89 ? 5.183 -10.853 -6.815 1.00 95.94 89 ASP A N 1
ATOM 700 C CA . ASP A 1 89 ? 5.344 -10.348 -5.444 1.00 95.94 89 ASP A CA 1
ATOM 701 C C . ASP A 1 89 ? 4.698 -8.973 -5.248 1.00 95.94 89 ASP A C 1
ATOM 703 O O . ASP A 1 89 ? 4.076 -8.715 -4.219 1.00 95.94 89 ASP A O 1
ATOM 707 N N . VAL A 1 90 ? 4.746 -8.104 -6.264 1.00 96.69 90 VAL A N 1
ATOM 708 C CA . VAL A 1 90 ? 4.036 -6.816 -6.234 1.00 96.69 90 VAL A CA 1
ATOM 709 C C . VAL A 1 90 ? 2.530 -7.061 -6.159 1.00 96.69 90 VAL A C 1
ATOM 711 O O . VAL A 1 90 ? 1.846 -6.452 -5.334 1.00 96.69 90 VAL A O 1
ATOM 714 N N . HIS A 1 91 ? 1.999 -7.999 -6.952 1.00 96.50 91 HIS A N 1
ATOM 715 C CA . HIS A 1 91 ? 0.590 -8.390 -6.848 1.00 96.50 91 HIS A CA 1
ATOM 716 C C . HIS A 1 91 ? 0.249 -8.911 -5.447 1.00 96.50 91 HIS A C 1
ATOM 718 O O . HIS A 1 91 ? -0.788 -8.544 -4.888 1.00 96.50 91 HIS A O 1
ATOM 724 N N . HIS A 1 92 ? 1.118 -9.727 -4.848 1.00 96.69 92 HIS A N 1
ATOM 725 C CA . HIS A 1 92 ? 0.932 -10.231 -3.491 1.00 96.69 92 HIS A CA 1
ATOM 726 C C . HIS A 1 92 ? 0.869 -9.102 -2.449 1.00 96.69 92 HIS A C 1
ATOM 728 O O . HIS A 1 92 ? -0.028 -9.096 -1.596 1.00 96.69 92 HIS A O 1
ATOM 734 N N . LEU A 1 93 ? 1.763 -8.114 -2.537 1.00 97.88 93 LEU A N 1
ATOM 735 C CA . LEU A 1 93 ? 1.780 -6.953 -1.644 1.00 97.88 93 LEU A CA 1
ATOM 736 C C . LEU A 1 93 ? 0.527 -6.090 -1.802 1.00 97.88 93 LEU A C 1
ATOM 738 O O . LEU A 1 93 ? -0.118 -5.767 -0.804 1.00 97.88 93 LEU A O 1
ATOM 742 N N . LEU A 1 94 ? 0.113 -5.788 -3.035 1.00 97.56 94 LEU A N 1
ATOM 743 C CA . LEU A 1 94 ? -1.107 -5.019 -3.302 1.00 97.56 94 LEU A CA 1
ATOM 744 C C . LEU A 1 94 ? -2.354 -5.709 -2.734 1.00 97.56 94 LEU A C 1
ATOM 746 O O . LEU A 1 94 ? -3.189 -5.072 -2.088 1.00 97.56 94 LEU A O 1
ATOM 750 N N . ARG A 1 95 ? -2.466 -7.033 -2.906 1.00 97.19 95 ARG A N 1
ATOM 751 C CA . ARG A 1 95 ? -3.548 -7.831 -2.304 1.00 97.19 95 ARG A CA 1
ATOM 752 C C . ARG A 1 95 ? -3.495 -7.790 -0.781 1.00 97.19 95 ARG A C 1
ATOM 754 O O . ARG A 1 95 ? -4.539 -7.696 -0.134 1.00 97.19 95 ARG A O 1
ATOM 761 N N . THR A 1 96 ? -2.299 -7.867 -0.203 1.00 97.44 96 THR A N 1
ATOM 762 C CA . THR A 1 96 ? -2.096 -7.784 1.247 1.00 97.44 96 THR A CA 1
ATOM 763 C C . THR A 1 96 ? -2.574 -6.438 1.780 1.00 97.44 96 THR A C 1
ATOM 765 O O . THR A 1 96 ? -3.400 -6.416 2.693 1.00 97.44 96 THR A O 1
ATOM 768 N N . ILE A 1 97 ? -2.166 -5.332 1.154 1.00 97.75 97 ILE A N 1
ATOM 769 C CA . ILE A 1 97 ? -2.605 -3.973 1.502 1.00 97.75 97 ILE A CA 1
ATOM 770 C C . ILE A 1 97 ? -4.131 -3.848 1.395 1.00 97.75 97 ILE A C 1
ATOM 772 O O . ILE A 1 97 ? -4.780 -3.432 2.356 1.00 97.75 97 ILE A O 1
ATOM 776 N N . ALA A 1 98 ? -4.733 -4.285 0.285 1.00 97.00 98 ALA A N 1
ATOM 777 C CA . ALA A 1 98 ? -6.183 -4.239 0.091 1.00 97.00 98 ALA A CA 1
ATOM 778 C C . ALA A 1 98 ? -6.951 -5.011 1.181 1.00 97.00 98 ALA A C 1
ATOM 780 O O . ALA A 1 98 ? -7.943 -4.526 1.733 1.00 97.00 98 ALA A O 1
ATOM 781 N N . ARG A 1 99 ? -6.487 -6.214 1.537 1.00 95.69 99 ARG A N 1
ATOM 782 C CA . ARG A 1 99 ? -7.097 -7.026 2.601 1.00 95.69 99 ARG A CA 1
ATOM 783 C C . ARG A 1 99 ? -6.954 -6.372 3.973 1.00 95.69 99 ARG A C 1
ATOM 785 O O . ARG A 1 99 ? -7.894 -6.434 4.766 1.00 95.69 99 ARG A O 1
ATOM 792 N N . GLN A 1 100 ? -5.813 -5.750 4.263 1.00 95.69 100 GLN A N 1
ATOM 793 C CA . GLN A 1 100 ? -5.618 -5.020 5.515 1.00 95.69 100 GLN A CA 1
ATOM 794 C C . GLN A 1 100 ? -6.514 -3.783 5.593 1.00 95.69 100 GLN A C 1
ATOM 796 O O . GLN A 1 100 ? -7.170 -3.593 6.613 1.00 95.69 100 GLN A O 1
ATOM 801 N N . CYS A 1 101 ? -6.661 -3.026 4.505 1.00 94.81 101 CYS A N 1
ATOM 802 C CA . CYS A 1 101 ? -7.607 -1.910 4.423 1.00 94.81 101 CYS A CA 1
ATOM 803 C C . CYS A 1 101 ? -9.038 -2.350 4.777 1.00 94.81 101 CYS A C 1
ATOM 805 O O . CYS A 1 101 ? -9.690 -1.734 5.616 1.00 94.81 101 CYS A O 1
ATOM 807 N N . ARG A 1 102 ? -9.510 -3.493 4.257 1.00 91.19 102 ARG A N 1
ATOM 808 C CA . ARG A 1 102 ? -10.823 -4.048 4.648 1.00 91.19 102 ARG A CA 1
ATOM 809 C C . ARG A 1 102 ? -10.926 -4.356 6.138 1.00 91.19 102 ARG A C 1
ATOM 811 O O . ARG A 1 102 ? -11.960 -4.090 6.748 1.00 91.19 102 ARG A O 1
ATOM 818 N N . LYS A 1 103 ? -9.878 -4.935 6.730 1.00 91.94 103 LYS A N 1
ATOM 819 C CA . LYS A 1 103 ? -9.841 -5.215 8.173 1.00 91.94 103 LYS A CA 1
ATOM 820 C C . LYS A 1 103 ? -9.886 -3.919 8.981 1.00 91.94 103 LYS A C 1
ATOM 822 O O . LYS A 1 103 ? -10.636 -3.851 9.950 1.00 91.94 103 LYS A O 1
ATOM 827 N N . LEU A 1 104 ? -9.140 -2.898 8.562 1.00 90.69 104 LEU A N 1
ATOM 828 C CA . LEU A 1 104 ? -9.129 -1.580 9.195 1.00 90.69 104 LEU A CA 1
ATOM 829 C C . LEU A 1 104 ? -10.513 -0.923 9.150 1.00 90.69 104 LEU A C 1
ATOM 831 O O . LEU A 1 104 ? -11.005 -0.529 10.203 1.00 90.69 104 LEU A O 1
ATOM 835 N N . LYS A 1 105 ? -11.199 -0.954 7.999 1.00 85.75 105 LYS A N 1
ATOM 836 C CA . LYS A 1 105 ? -12.585 -0.470 7.857 1.00 85.75 105 LYS A CA 1
ATOM 837 C C . LYS A 1 105 ? -13.558 -1.151 8.823 1.00 85.75 105 LYS A C 1
ATOM 839 O O . LYS A 1 105 ? -14.351 -0.493 9.488 1.00 85.75 105 LYS A O 1
ATOM 844 N N . LYS A 1 106 ? -13.498 -2.486 8.925 1.00 75.31 106 LYS A N 1
ATOM 845 C CA . LYS A 1 106 ? -14.372 -3.256 9.834 1.00 75.31 106 LYS A CA 1
ATOM 846 C C . LYS A 1 106 ? -14.123 -2.897 11.301 1.00 75.31 106 LYS A C 1
ATOM 848 O O . LYS A 1 106 ? -15.064 -2.820 12.084 1.00 75.31 106 LYS A O 1
ATOM 853 N N . VAL A 1 107 ? -12.866 -2.662 11.673 1.00 63.31 107 VAL A N 1
ATOM 854 C CA . VAL A 1 107 ? -12.507 -2.247 13.034 1.00 63.31 107 VAL A CA 1
ATOM 855 C C . VAL A 1 107 ? -12.929 -0.806 13.315 1.00 63.31 107 VAL A C 1
ATOM 857 O O . VAL A 1 107 ? -13.401 -0.551 14.420 1.00 63.31 107 VAL A O 1
ATOM 860 N N . GLY A 1 108 ? -12.796 0.103 12.344 1.00 58.72 108 GLY A N 1
ATOM 861 C CA . GLY A 1 108 ? -13.311 1.472 12.429 1.00 58.72 108 GLY A CA 1
ATOM 862 C C . GLY A 1 108 ? -14.810 1.479 12.711 1.00 58.72 108 GLY A C 1
ATOM 863 O O . GLY A 1 108 ? -15.241 2.089 13.682 1.00 58.72 108 GLY A O 1
ATOM 864 N N . PHE A 1 109 ? -15.585 0.673 11.977 1.00 58.38 109 PHE A N 1
ATOM 865 C CA . PHE A 1 109 ? -17.020 0.508 12.222 1.00 58.38 109 PHE A CA 1
ATOM 866 C C . PHE A 1 109 ? -17.330 -0.042 13.624 1.00 58.38 109 PHE A C 1
ATOM 868 O O . PHE A 1 109 ? -18.160 0.522 14.329 1.00 58.38 109 PHE A O 1
ATOM 875 N N . LEU A 1 110 ? -16.643 -1.100 14.073 1.00 57.25 110 LEU A N 1
ATOM 876 C CA . LEU A 1 110 ? -16.876 -1.679 15.404 1.00 57.25 110 LEU A CA 1
ATOM 877 C C . LEU A 1 110 ? -16.526 -0.702 16.533 1.00 57.25 110 LEU A C 1
ATOM 879 O O . LEU A 1 110 ? -17.308 -0.551 17.467 1.00 57.25 110 LEU A O 1
ATOM 883 N N . PHE A 1 111 ? -15.393 -0.001 16.439 1.00 56.88 111 PHE A N 1
ATOM 884 C CA . PHE A 1 111 ? -15.018 1.021 17.420 1.00 56.88 111 PHE A CA 1
ATOM 885 C C . PHE A 1 111 ? -15.957 2.221 17.369 1.00 56.88 111 PHE A C 1
ATOM 887 O O . PHE A 1 111 ? -16.364 2.687 18.423 1.00 56.88 111 PHE A O 1
ATOM 894 N N . SER A 1 112 ? -16.357 2.664 16.177 1.00 52.34 112 SER A N 1
ATOM 895 C CA . SER A 1 112 ? -17.334 3.735 15.993 1.00 52.34 112 SER A CA 1
ATOM 896 C C . SER A 1 112 ? -18.678 3.357 16.620 1.00 52.34 112 SER A C 1
ATOM 898 O O . SER A 1 112 ? -19.164 4.080 17.474 1.00 52.34 112 SER A O 1
ATOM 900 N N . THR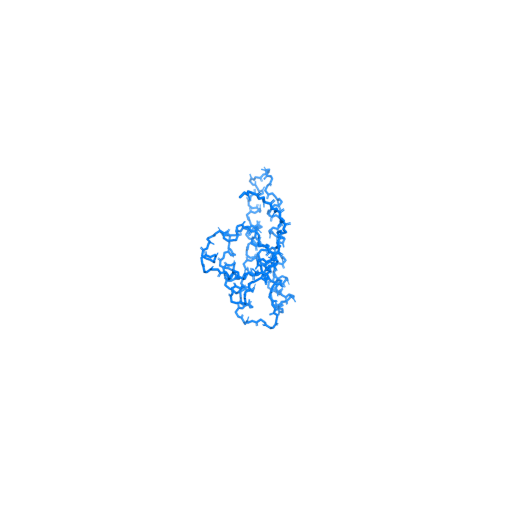 A 1 113 ? -19.229 2.165 16.364 1.00 54.19 113 THR A N 1
ATOM 901 C CA . THR A 1 113 ? -20.487 1.732 17.009 1.00 54.19 113 THR A CA 1
ATOM 902 C C . THR A 1 113 ? -20.387 1.600 18.532 1.00 54.19 113 THR A C 1
ATOM 904 O O . THR A 1 113 ? -21.328 1.964 19.232 1.00 54.19 113 THR A O 1
ATOM 907 N N . HIS A 1 114 ? -19.254 1.135 19.070 1.00 54.53 114 HIS A N 1
ATOM 908 C CA . HIS A 1 114 ? -19.069 0.985 20.518 1.00 54.53 114 HIS A CA 1
ATOM 909 C C . HIS A 1 114 ? -18.751 2.319 21.222 1.00 54.53 114 HIS A C 1
ATOM 911 O O . HIS A 1 114 ? -19.042 2.468 22.407 1.00 54.53 114 HIS A O 1
ATOM 917 N N . LEU A 1 115 ? -18.169 3.285 20.501 1.00 53.56 115 LEU A N 1
ATOM 918 C CA . LEU A 1 115 ? -17.783 4.605 21.004 1.00 53.56 115 LEU A CA 1
ATOM 919 C C . LEU A 1 115 ? -18.871 5.665 20.779 1.00 53.56 115 LEU A C 1
ATOM 921 O O . LEU A 1 115 ? -19.005 6.540 21.622 1.00 53.56 115 LEU A O 1
ATOM 925 N N . ILE A 1 116 ? -19.709 5.562 19.739 1.00 51.16 116 ILE A N 1
ATOM 926 C CA . ILE A 1 116 ? -20.896 6.419 19.525 1.00 51.16 116 ILE A CA 1
ATOM 927 C C . ILE A 1 116 ? -21.891 6.276 20.687 1.00 51.16 116 ILE A C 1
ATOM 929 O O . ILE A 1 116 ? -22.570 7.237 21.038 1.00 51.16 116 ILE A O 1
ATOM 933 N N . ILE A 1 117 ? -21.938 5.107 21.337 1.00 54.78 117 ILE A N 1
ATOM 934 C CA . ILE A 1 117 ? -22.714 4.911 22.572 1.00 54.78 117 ILE A CA 1
ATOM 935 C C . ILE A 1 117 ? -22.117 5.718 23.744 1.00 54.78 117 ILE A C 1
ATOM 937 O O . ILE A 1 117 ? -22.848 6.093 24.656 1.00 54.78 117 ILE A O 1
ATOM 941 N N . TYR A 1 118 ? -20.812 6.013 23.725 1.00 52.91 118 TYR A N 1
ATOM 942 C CA . TYR A 1 118 ? -20.080 6.567 24.869 1.00 52.91 118 TYR A CA 1
ATOM 943 C C . TYR A 1 118 ? -19.615 8.019 24.734 1.00 52.91 118 TYR A C 1
ATOM 945 O O . TYR A 1 118 ? -19.521 8.690 25.757 1.00 52.91 118 TYR A O 1
ATOM 953 N N . MET A 1 119 ? -19.317 8.531 23.540 1.00 46.69 119 MET A N 1
ATOM 954 C CA . MET A 1 119 ? -18.769 9.879 23.367 1.00 46.69 119 MET A CA 1
ATOM 955 C C . MET A 1 119 ? -19.389 10.571 22.160 1.00 46.69 119 MET A C 1
ATOM 957 O O . MET A 1 119 ? -18.997 10.368 21.013 1.00 46.69 119 MET A O 1
ATOM 961 N N . LYS A 1 120 ? -20.366 11.429 22.447 1.00 50.31 120 LYS A N 1
ATOM 962 C CA . LYS A 1 120 ? -20.717 12.544 21.579 1.00 50.31 120 LYS A CA 1
ATOM 963 C C . LYS A 1 120 ? -19.716 13.662 21.882 1.00 50.31 120 LYS A C 1
ATOM 965 O O . LYS A 1 120 ? -19.555 14.004 23.048 1.00 50.31 120 LYS A O 1
ATOM 970 N N . GLU A 1 121 ? -19.127 14.210 20.818 1.00 51.50 121 GLU A N 1
ATOM 971 C CA . GLU A 1 121 ? -18.372 15.475 20.748 1.00 51.50 121 GLU A CA 1
ATOM 972 C C . GLU A 1 121 ? -16.835 15.390 20.833 1.00 51.50 121 GLU A C 1
ATOM 974 O O . GLU A 1 121 ? -16.276 14.987 21.848 1.00 51.50 121 GLU A O 1
ATOM 979 N N . LEU A 1 122 ? -16.188 15.796 19.724 1.00 46.69 122 LEU A N 1
ATOM 980 C CA . LEU A 1 122 ? -14.910 16.527 19.574 1.00 46.69 122 LEU A CA 1
ATOM 981 C C . LEU A 1 122 ? -14.224 16.120 18.259 1.00 46.69 122 LEU A C 1
ATOM 983 O O . LEU A 1 122 ? -13.640 15.042 18.200 1.00 46.69 122 LEU A O 1
ATOM 987 N N . ASP A 1 123 ? -14.344 16.974 17.230 1.00 47.78 123 ASP A N 1
ATOM 988 C CA . ASP A 1 123 ? -13.485 17.255 16.047 1.00 47.78 123 ASP A CA 1
ATOM 989 C C . ASP A 1 123 ? -12.612 16.165 15.362 1.00 47.78 123 ASP A C 1
ATOM 991 O O . ASP A 1 123 ? -11.885 16.452 14.411 1.00 47.78 123 ASP A O 1
ATOM 995 N N . SER A 1 124 ? -12.701 14.897 15.751 1.00 50.59 124 SER A N 1
ATOM 996 C CA . SER A 1 124 ? -11.954 13.756 15.199 1.00 50.59 124 SER A CA 1
ATOM 997 C C . SER A 1 124 ? -12.647 13.098 13.997 1.00 50.59 124 SER A C 1
ATOM 999 O O . SER A 1 124 ? -12.073 12.230 13.337 1.00 50.59 124 SER A O 1
ATOM 1001 N N . ASP A 1 125 ? -13.858 13.555 13.677 1.00 54.97 125 ASP A N 1
ATOM 1002 C CA . ASP A 1 125 ? -14.792 12.888 12.767 1.00 54.97 125 ASP A CA 1
ATOM 1003 C C . ASP A 1 125 ? -14.347 12.954 11.291 1.00 54.97 125 ASP A C 1
ATOM 1005 O O . ASP A 1 125 ? -14.468 11.991 10.534 1.00 54.97 125 ASP A O 1
ATOM 1009 N N . LYS A 1 126 ? -13.712 14.061 10.874 1.00 56.19 126 LYS A N 1
ATOM 1010 C CA . LYS A 1 126 ? -13.291 14.249 9.472 1.00 56.19 126 LYS A CA 1
ATOM 1011 C C . LYS A 1 126 ? -12.144 13.327 9.054 1.00 56.19 126 LYS A C 1
ATOM 1013 O O . LYS A 1 126 ? -12.226 12.696 8.003 1.00 56.19 126 LYS A O 1
ATOM 1018 N N . LYS A 1 127 ? -11.092 13.205 9.872 1.00 58.44 127 LYS A N 1
ATOM 1019 C CA . LYS A 1 127 ? -9.900 12.409 9.518 1.00 58.44 127 LYS A CA 1
ATOM 1020 C C . LYS A 1 127 ? -10.179 10.902 9.527 1.00 58.44 127 LYS A C 1
ATOM 1022 O O . LYS A 1 127 ? -9.672 10.188 8.670 1.00 58.44 127 LYS A O 1
ATOM 1027 N N . SER A 1 128 ? -11.039 10.442 10.441 1.00 65.62 128 SER A N 1
ATOM 1028 C CA . SER A 1 128 ? -11.568 9.071 10.424 1.00 65.62 128 SER A CA 1
ATOM 1029 C C . SER A 1 128 ? -12.310 8.781 9.118 1.00 65.62 128 SER A C 1
ATOM 1031 O O . SER A 1 128 ? -12.109 7.731 8.514 1.00 65.62 128 SER A O 1
ATOM 1033 N N . SER A 1 129 ? -13.131 9.732 8.655 1.00 75.50 129 SER A N 1
ATOM 1034 C CA . SER A 1 129 ? -13.966 9.536 7.467 1.00 75.50 129 SER A CA 1
ATOM 1035 C C . SER A 1 129 ? -13.169 9.389 6.164 1.00 75.50 129 SER A C 1
ATOM 1037 O O . SER A 1 129 ? -13.541 8.585 5.309 1.00 75.50 129 SER A O 1
ATOM 1039 N N . GLU A 1 130 ? -12.055 10.114 6.012 1.00 86.06 130 GLU A N 1
ATOM 1040 C CA . GLU A 1 130 ? -11.193 10.025 4.824 1.00 86.06 130 GLU A CA 1
ATOM 1041 C C . GLU A 1 130 ? -10.454 8.683 4.761 1.00 86.06 130 GLU A C 1
ATOM 1043 O O . GLU A 1 130 ? -10.399 8.050 3.703 1.00 86.06 130 GLU A O 1
ATOM 1048 N N . ASP A 1 131 ? -9.950 8.211 5.904 1.00 90.81 131 ASP A N 1
ATOM 1049 C CA . ASP A 1 131 ? -9.309 6.902 6.008 1.00 90.81 131 ASP A CA 1
ATOM 1050 C C . ASP A 1 131 ? -10.325 5.775 5.747 1.00 90.81 131 ASP A C 1
ATOM 1052 O O . ASP A 1 131 ? -10.033 4.850 4.990 1.00 90.81 131 ASP A O 1
ATOM 1056 N N . ASP A 1 132 ? -11.550 5.876 6.273 1.00 88.75 132 ASP A N 1
ATOM 1057 C CA . ASP A 1 132 ? -12.627 4.910 6.015 1.00 88.75 132 ASP A CA 1
ATOM 1058 C C . ASP A 1 132 ? -13.045 4.863 4.538 1.00 88.75 132 ASP A C 1
ATOM 1060 O O . ASP A 1 132 ? -13.296 3.779 3.983 1.00 88.75 132 ASP A O 1
ATOM 1064 N N . LEU A 1 133 ? -13.082 6.025 3.878 1.00 90.38 133 LEU A N 1
ATOM 1065 C CA . LEU A 1 133 ? -13.289 6.121 2.438 1.00 90.38 133 LEU A CA 1
ATOM 1066 C C . LEU A 1 133 ? -12.146 5.425 1.692 1.00 90.38 133 LEU A C 1
ATOM 1068 O O . LEU A 1 133 ? -12.403 4.556 0.853 1.00 90.38 133 LEU A O 1
ATOM 1072 N N . PHE A 1 134 ? -10.893 5.741 2.030 1.00 94.62 134 PHE A N 1
ATOM 1073 C CA . PHE A 1 134 ? -9.723 5.102 1.432 1.00 94.62 134 PHE A CA 1
ATOM 1074 C C . PHE A 1 134 ? -9.741 3.584 1.637 1.00 94.62 134 PHE A C 1
ATOM 1076 O O . PHE A 1 134 ? -9.505 2.832 0.689 1.00 94.62 134 PHE A O 1
ATOM 1083 N N . PHE A 1 135 ? -10.094 3.099 2.828 1.00 94.75 135 PHE A N 1
ATOM 1084 C CA . PHE A 1 135 ? -10.173 1.669 3.103 1.00 94.75 135 PHE A CA 1
ATOM 1085 C C . PHE A 1 135 ? -11.226 0.955 2.248 1.00 94.75 135 PHE A C 1
ATOM 1087 O O . PHE A 1 135 ? -11.050 -0.216 1.901 1.00 94.75 135 PHE A O 1
ATOM 1094 N N . GLY A 1 136 ? -12.316 1.646 1.901 1.00 91.50 136 GLY A N 1
ATOM 1095 C CA . GLY A 1 136 ? -13.307 1.164 0.941 1.00 91.50 136 GLY A CA 1
ATOM 1096 C C . GLY A 1 136 ? -12.805 1.179 -0.505 1.00 91.50 136 GLY A C 1
ATOM 1097 O O . GLY A 1 136 ? -13.069 0.235 -1.249 1.00 91.50 136 GLY A O 1
ATOM 1098 N N . LEU A 1 137 ? -12.066 2.219 -0.890 1.00 94.50 137 LEU A N 1
ATOM 1099 C CA . LEU A 1 137 ? -11.570 2.418 -2.253 1.00 94.50 137 LEU A CA 1
ATOM 1100 C C . LEU A 1 137 ? -10.365 1.538 -2.595 1.00 94.50 137 LEU A C 1
ATOM 1102 O O . LEU A 1 137 ? -10.284 1.033 -3.711 1.00 94.50 137 LEU A O 1
ATOM 1106 N N . CYS A 1 138 ? -9.441 1.317 -1.659 1.00 96.75 138 CYS A N 1
ATOM 1107 C CA . CYS A 1 138 ? -8.181 0.620 -1.915 1.00 96.75 138 CYS A CA 1
ATOM 1108 C C . CYS A 1 138 ? -8.373 -0.770 -2.564 1.00 96.75 138 CYS A C 1
ATOM 1110 O O . CYS A 1 138 ? -7.768 -1.014 -3.608 1.00 96.75 138 CYS A O 1
ATOM 1112 N N . PRO A 1 139 ? -9.261 -1.662 -2.075 1.00 95.88 139 PRO A N 1
ATOM 1113 C CA . PRO A 1 139 ? -9.523 -2.936 -2.747 1.00 95.88 139 PRO A CA 1
ATOM 1114 C C . PRO A 1 139 ? -10.070 -2.786 -4.170 1.00 95.88 139 PRO A C 1
ATOM 1116 O O . PRO A 1 139 ? -9.758 -3.610 -5.025 1.00 95.88 139 PRO A O 1
ATOM 1119 N N . ILE A 1 140 ? -10.870 -1.747 -4.430 1.00 96.06 140 ILE A N 1
ATOM 1120 C CA . ILE A 1 140 ? -11.439 -1.466 -5.755 1.00 96.06 140 ILE A CA 1
ATOM 1121 C C . ILE A 1 140 ? -10.335 -1.015 -6.708 1.00 96.06 140 ILE A C 1
ATOM 1123 O O . ILE A 1 140 ? -10.244 -1.528 -7.823 1.00 96.06 140 ILE A O 1
ATOM 1127 N N . LEU A 1 141 ? -9.469 -0.106 -6.254 1.00 96.38 141 LEU A N 1
ATOM 1128 C CA . LEU A 1 141 ? -8.313 0.351 -7.019 1.00 96.38 141 LEU A CA 1
ATOM 1129 C C . LEU A 1 141 ? -7.384 -0.814 -7.347 1.00 96.38 141 LEU A C 1
ATOM 1131 O O . LEU A 1 141 ? -6.978 -0.948 -8.499 1.00 96.38 141 LEU A O 1
ATOM 1135 N N . VAL A 1 142 ? -7.107 -1.687 -6.374 1.00 96.50 142 VAL A N 1
ATOM 1136 C CA . VAL A 1 142 ? -6.242 -2.848 -6.601 1.00 96.50 142 VAL A CA 1
ATOM 1137 C C . VAL A 1 142 ? -6.870 -3.821 -7.602 1.00 96.50 142 VAL A C 1
ATOM 1139 O O . VAL A 1 142 ? -6.209 -4.275 -8.537 1.00 96.50 142 VAL A O 1
ATOM 1142 N N . ALA A 1 143 ? -8.162 -4.107 -7.446 1.00 96.12 143 ALA A N 1
ATOM 1143 C CA . ALA A 1 143 ? -8.891 -5.006 -8.329 1.00 96.12 143 ALA A CA 1
ATOM 1144 C C . ALA A 1 143 ? -8.934 -4.512 -9.777 1.00 96.12 143 ALA A C 1
ATOM 1146 O O . ALA A 1 143 ? -8.654 -5.273 -10.700 1.00 96.12 143 ALA A O 1
ATOM 1147 N N . ARG A 1 144 ? -9.292 -3.240 -9.979 1.00 95.12 144 ARG A N 1
ATOM 1148 C CA . ARG A 1 144 ? -9.539 -2.680 -11.311 1.00 95.12 144 ARG A CA 1
ATOM 1149 C C . ARG A 1 144 ? -8.257 -2.309 -12.049 1.00 95.12 144 ARG A C 1
ATOM 1151 O O . ARG A 1 144 ? -8.179 -2.592 -13.237 1.00 95.12 144 ARG A O 1
ATOM 1158 N N . ASN A 1 145 ? -7.265 -1.732 -11.371 1.00 94.38 145 ASN A N 1
ATOM 1159 C CA . ASN A 1 145 ? -6.034 -1.280 -12.031 1.00 94.38 145 ASN A CA 1
ATOM 1160 C C . ASN A 1 145 ? -4.998 -2.400 -12.209 1.00 94.38 145 ASN A C 1
ATOM 1162 O O . ASN A 1 145 ? -4.196 -2.338 -13.132 1.00 94.38 145 ASN A O 1
ATOM 1166 N N . PHE A 1 146 ? -5.029 -3.441 -11.366 1.00 95.31 146 PHE A N 1
ATOM 1167 C CA . PHE A 1 146 ? -4.036 -4.528 -11.396 1.00 95.31 146 PHE A CA 1
ATOM 1168 C C . PHE A 1 146 ? -4.651 -5.921 -11.617 1.00 95.31 146 PHE A C 1
ATOM 1170 O O . PHE A 1 146 ? -4.023 -6.939 -11.313 1.00 95.31 146 PHE A O 1
ATOM 1177 N N . GLY A 1 147 ? -5.893 -5.979 -12.111 1.00 93.75 147 GLY A N 1
ATOM 1178 C CA . GLY A 1 147 ? -6.566 -7.219 -12.518 1.00 93.75 147 GLY A CA 1
ATOM 1179 C C . GLY A 1 147 ? -6.931 -8.181 -11.379 1.00 93.75 147 GLY A C 1
ATOM 1180 O O . GLY A 1 147 ? -7.195 -9.351 -11.633 1.00 93.75 147 GLY A O 1
ATOM 1181 N N . GLN A 1 148 ? -6.949 -7.723 -10.125 1.00 94.31 148 GLN A N 1
ATOM 1182 C CA . GLN A 1 148 ? -7.231 -8.546 -8.936 1.00 94.31 148 GLN A CA 1
ATOM 1183 C C . GLN A 1 14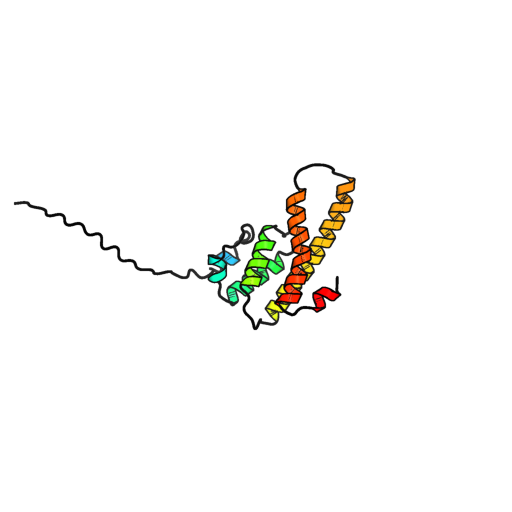8 ? -8.737 -8.601 -8.614 1.00 94.31 148 GLN A C 1
ATOM 1185 O O . GLN A 1 148 ? -9.163 -8.229 -7.518 1.00 94.31 148 GLN A O 1
ATOM 1190 N N . LEU A 1 149 ? -9.567 -8.973 -9.595 1.00 94.56 149 LEU A N 1
ATOM 1191 C CA . LEU A 1 149 ? -11.033 -8.857 -9.508 1.00 94.56 149 LEU A CA 1
ATOM 1192 C C . LEU A 1 149 ? -11.669 -9.724 -8.411 1.00 94.56 149 LEU A C 1
ATOM 1194 O O . LEU A 1 149 ? -12.700 -9.338 -7.866 1.00 94.56 149 LEU A O 1
ATOM 1198 N N . ASP A 1 150 ? -11.021 -10.818 -8.015 1.00 93.62 150 ASP A N 1
ATOM 1199 C CA . ASP A 1 150 ? -11.445 -11.690 -6.911 1.00 93.62 150 ASP A CA 1
ATOM 1200 C C . ASP A 1 150 ? -11.501 -10.958 -5.552 1.00 93.62 150 ASP A C 1
ATOM 1202 O O . ASP A 1 150 ? -12.223 -11.347 -4.629 1.00 93.62 150 ASP A O 1
ATOM 1206 N N . LEU A 1 151 ? -10.787 -9.834 -5.418 1.00 92.31 151 LEU A N 1
ATOM 1207 C CA . LEU A 1 151 ? -10.918 -8.966 -4.249 1.00 92.31 151 LEU A CA 1
ATOM 1208 C C . LEU A 1 151 ? -12.318 -8.349 -4.145 1.00 92.31 151 LEU A C 1
ATOM 1210 O O . LEU A 1 151 ? -12.730 -8.013 -3.042 1.00 92.31 151 LEU A O 1
ATOM 1214 N N . LEU A 1 152 ? -13.066 -8.186 -5.239 1.00 89.81 152 LEU A N 1
ATOM 1215 C CA . LEU A 1 152 ? -14.410 -7.5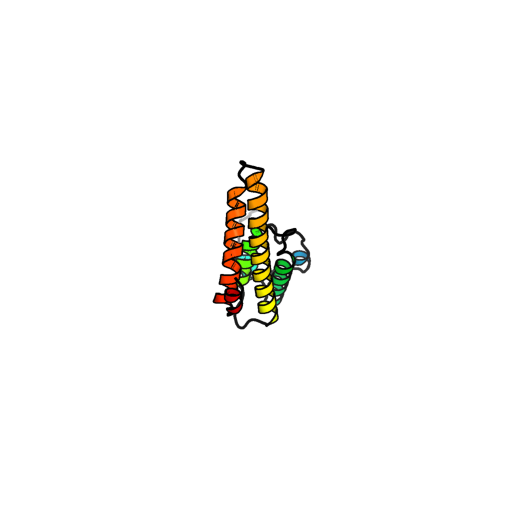97 -5.207 1.00 89.81 152 LEU A CA 1
ATOM 1216 C C . LEU A 1 152 ? -15.472 -8.587 -4.718 1.00 89.81 152 LEU A C 1
ATOM 1218 O O . LEU A 1 152 ? -16.407 -8.169 -4.045 1.00 89.81 152 LEU A O 1
ATOM 1222 N N . GLU A 1 153 ? -15.295 -9.877 -4.994 1.00 80.75 153 GLU A N 1
ATOM 1223 C CA . GLU A 1 153 ? -16.240 -10.945 -4.631 1.00 80.75 153 GLU A CA 1
ATOM 1224 C C . GLU A 1 153 ? -16.215 -11.278 -3.133 1.00 80.75 153 GLU A C 1
ATOM 1226 O O . GLU A 1 153 ? -17.180 -11.786 -2.576 1.00 80.75 153 GLU A O 1
ATOM 1231 N N . SER A 1 154 ? -15.115 -10.953 -2.454 1.00 63.31 154 SER A N 1
ATOM 1232 C CA . SER A 1 154 ? -14.896 -11.232 -1.029 1.00 63.31 154 SER A CA 1
ATOM 1233 C C . SER A 1 154 ? -15.393 -10.119 -0.086 1.00 63.31 154 SER A C 1
ATOM 1235 O O . SER A 1 154 ? -14.870 -9.972 1.026 1.00 63.31 154 SER A O 1
ATOM 1237 N N . ALA A 1 155 ? -16.303 -9.254 -0.559 1.00 55.00 155 ALA A N 1
ATOM 1238 C CA . ALA A 1 155 ? -16.817 -8.071 0.153 1.00 55.00 155 ALA A CA 1
ATOM 1239 C C . ALA A 1 155 ? -17.964 -8.395 1.113 1.00 55.00 155 ALA A C 1
ATOM 1241 O O . ALA A 1 155 ? -18.930 -9.049 0.676 1.00 55.00 155 ALA A O 1
#